Protein AF-A0A7C7QTF2-F1 (afdb_monomer_lite)

Foldseek 3Di:
DALVVLVVVLVPDPPVQQPPFKADDDNDTDGSVNQNVCSVVVNHDPVNVVCVVVVVICDPVNVVVVVVVVVVVVVVVPD

Sequence (79 aa):
MSKEFIIKWYERVPAAEKHMPFIYYKGKTYTPYDIYKMALEGTLPDELQKKIEKGQFTNIEEKFKIGLERVRTHISTHN

Secondary structure (DSSP, 8-state):
--HHHHHHHHHHS-TTTTTS--EEETTEEE-HHHHHHHHHHT---HHHHHHHHTT----HHHHHHHHHHHHHHHHHT--

Radius of gyration: 14.85 Å; chains: 1; bounding box: 31×43×26 Å

Structure (mmCIF, N/CA/C/O backbone):
data_AF-A0A7C7QTF2-F1
#
_entry.id   AF-A0A7C7QTF2-F1
#
loop_
_atom_site.group_PDB
_atom_site.id
_atom_site.type_symbol
_atom_site.label_atom_id
_atom_site.label_alt_id
_atom_site.label_comp_id
_atom_site.label_asym_id
_atom_site.label_entity_id
_atom_site.label_seq_id
_atom_site.pdbx_PDB_ins_code
_atom_site.Cartn_x
_atom_site.Cartn_y
_atom_site.Cartn_z
_atom_site.occupancy
_atom_site.B_iso_or_equiv
_atom_site.auth_seq_id
_atom_site.auth_comp_id
_atom_site.auth_asym_id
_atom_site.auth_atom_id
_atom_site.pdbx_PDB_model_num
ATOM 1 N N . MET A 1 1 ? -4.808 7.490 11.138 1.00 53.22 1 MET A N 1
ATOM 2 C CA . MET A 1 1 ? -3.429 7.236 10.668 1.00 53.22 1 MET A CA 1
ATOM 3 C C . MET A 1 1 ? -3.358 7.619 9.206 1.00 53.22 1 MET A C 1
ATOM 5 O O . MET A 1 1 ? -4.333 7.397 8.498 1.00 53.22 1 MET A O 1
ATOM 9 N N . SER A 1 2 ? -2.295 8.308 8.804 1.00 65.62 2 SER A N 1
ATOM 10 C CA . SER A 1 2 ? -2.396 9.299 7.731 1.00 65.62 2 SER A CA 1
ATOM 11 C C . SER A 1 2 ? -1.902 8.786 6.384 1.00 65.62 2 SER A C 1
ATOM 13 O O . SER A 1 2 ? -0.867 8.125 6.310 1.00 65.62 2 SER A O 1
ATOM 15 N N . LYS A 1 3 ? -2.588 9.212 5.314 1.00 72.94 3 LYS A N 1
ATOM 16 C CA . LYS A 1 3 ? -2.193 9.099 3.894 1.00 72.94 3 LYS A CA 1
ATOM 17 C C . LYS A 1 3 ? -0.689 9.290 3.646 1.00 72.94 3 LYS A C 1
ATOM 19 O O . LYS A 1 3 ? -0.123 8.695 2.740 1.00 72.94 3 LYS A O 1
ATOM 24 N N . GLU A 1 4 ? -0.043 10.106 4.474 1.00 83.81 4 GLU A N 1
ATOM 25 C CA . GLU A 1 4 ? 1.387 10.403 4.462 1.00 83.81 4 GLU A CA 1
ATOM 26 C C . GLU A 1 4 ? 2.268 9.157 4.580 1.00 83.81 4 GLU A C 1
ATOM 28 O O . GLU A 1 4 ? 3.314 9.101 3.939 1.00 83.81 4 GLU A O 1
ATOM 33 N N . PHE A 1 5 ? 1.853 8.146 5.350 1.00 85.00 5 PHE A N 1
ATOM 34 C CA . PHE A 1 5 ? 2.579 6.880 5.429 1.00 85.00 5 PHE A CA 1
ATOM 35 C C . PHE A 1 5 ? 2.585 6.167 4.074 1.00 85.00 5 PHE A C 1
ATOM 37 O O . PHE A 1 5 ? 3.640 5.750 3.606 1.00 85.00 5 PHE A O 1
ATOM 44 N N . ILE A 1 6 ? 1.425 6.089 3.414 1.00 83.44 6 ILE A N 1
ATOM 45 C CA . ILE A 1 6 ? 1.275 5.446 2.103 1.00 83.44 6 ILE A CA 1
ATOM 46 C C . ILE A 1 6 ? 2.037 6.213 1.021 1.00 83.44 6 ILE A C 1
ATOM 48 O O . ILE A 1 6 ? 2.683 5.593 0.181 1.00 83.44 6 ILE A O 1
ATOM 52 N N . ILE A 1 7 ? 2.017 7.548 1.069 1.00 85.44 7 ILE A N 1
ATOM 53 C CA . ILE A 1 7 ? 2.787 8.400 0.153 1.00 85.44 7 ILE A CA 1
ATOM 54 C C . ILE A 1 7 ? 4.288 8.118 0.316 1.00 85.44 7 ILE A C 1
ATOM 56 O O . ILE A 1 7 ? 4.941 7.736 -0.653 1.00 85.44 7 ILE A O 1
ATOM 60 N N . LYS A 1 8 ? 4.816 8.186 1.547 1.00 87.00 8 LYS A N 1
ATOM 61 C CA . LYS A 1 8 ? 6.235 7.903 1.832 1.00 87.00 8 LYS A CA 1
ATOM 62 C C . LYS A 1 8 ? 6.633 6.466 1.505 1.00 87.00 8 LYS A C 1
ATOM 64 O O . LYS A 1 8 ? 7.765 6.213 1.101 1.00 87.00 8 LYS A O 1
ATOM 69 N N . TRP A 1 9 ? 5.728 5.514 1.710 1.00 85.50 9 TRP A N 1
ATOM 70 C CA . TRP A 1 9 ? 5.939 4.120 1.340 1.00 85.50 9 TRP A CA 1
ATOM 71 C C . TRP A 1 9 ? 6.038 3.964 -0.184 1.00 85.50 9 TRP A C 1
ATOM 73 O O . TRP A 1 9 ? 7.000 3.373 -0.665 1.00 85.50 9 TRP A O 1
ATOM 83 N N . TYR A 1 10 ? 5.114 4.556 -0.946 1.00 87.38 10 TYR A N 1
ATOM 84 C CA . TYR A 1 10 ? 5.102 4.502 -2.410 1.00 87.38 10 TYR A CA 1
ATOM 85 C C . TYR A 1 10 ? 6.345 5.142 -3.047 1.00 87.38 10 TYR A C 1
ATOM 87 O O . TYR A 1 10 ? 6.856 4.645 -4.052 1.00 87.38 10 TYR A O 1
ATOM 95 N N . GLU A 1 11 ? 6.876 6.213 -2.453 1.00 87.69 11 GLU A N 1
ATOM 96 C CA . GLU A 1 11 ? 8.126 6.840 -2.905 1.00 87.69 11 GLU A CA 1
ATOM 97 C C . GLU A 1 11 ? 9.342 5.910 -2.794 1.00 87.69 11 GLU A C 1
ATOM 99 O O . GLU A 1 11 ? 10.266 6.021 -3.598 1.00 87.69 11 GLU A O 1
ATOM 104 N N . ARG A 1 12 ? 9.330 4.962 -1.847 1.00 86.94 12 ARG A N 1
ATOM 105 C CA . ARG A 1 12 ? 10.405 3.972 -1.660 1.00 86.94 12 ARG A CA 1
ATOM 106 C C . ARG A 1 12 ? 10.314 2.788 -2.616 1.00 86.94 12 ARG A C 1
ATOM 108 O O . ARG A 1 12 ? 11.288 2.054 -2.754 1.00 86.94 12 ARG A O 1
ATOM 115 N N . VAL A 1 13 ? 9.164 2.580 -3.255 1.00 85.12 13 VAL A N 1
ATOM 116 C CA . VAL A 1 13 ? 8.985 1.497 -4.224 1.00 85.12 13 VAL A CA 1
ATOM 117 C C . VAL A 1 13 ? 9.725 1.872 -5.514 1.00 85.12 13 VAL A C 1
ATOM 119 O O . VAL A 1 13 ? 9.480 2.953 -6.060 1.00 85.12 13 VAL A O 1
ATOM 122 N N . PRO A 1 14 ? 10.618 1.022 -6.045 1.00 86.19 14 PRO A N 1
ATOM 123 C CA . PRO A 1 14 ? 11.308 1.312 -7.296 1.00 86.19 14 PRO A CA 1
ATOM 124 C C . PRO A 1 14 ? 10.317 1.356 -8.463 1.00 86.19 14 PRO A C 1
ATOM 126 O O . PRO A 1 14 ? 9.320 0.636 -8.487 1.00 86.19 14 PRO A O 1
ATOM 129 N N . ALA A 1 15 ? 10.588 2.205 -9.458 1.00 83.31 15 ALA A N 1
ATOM 130 C CA . ALA A 1 15 ? 9.643 2.509 -10.538 1.00 83.31 15 ALA A CA 1
ATOM 131 C C . ALA A 1 15 ? 9.131 1.269 -11.292 1.00 83.31 15 ALA A C 1
ATOM 133 O O . ALA A 1 15 ? 7.956 1.215 -11.647 1.00 83.31 15 ALA A O 1
ATOM 134 N N . ALA A 1 16 ? 9.986 0.257 -11.467 1.00 84.88 16 ALA A N 1
ATOM 135 C CA . ALA A 1 16 ? 9.613 -1.006 -12.096 1.00 84.88 16 ALA A CA 1
ATOM 136 C C . ALA A 1 16 ? 8.535 -1.774 -11.306 1.00 84.88 16 ALA A C 1
ATOM 138 O O . ALA A 1 16 ? 7.673 -2.408 -11.905 1.00 84.88 16 ALA A O 1
ATOM 139 N N . GLU A 1 17 ? 8.543 -1.687 -9.973 1.00 79.38 17 GLU A N 1
ATOM 140 C CA . GLU A 1 17 ? 7.624 -2.421 -9.094 1.00 79.38 17 GLU A CA 1
ATOM 141 C C . GLU A 1 17 ? 6.322 -1.658 -8.810 1.00 79.38 17 GLU A C 1
ATOM 143 O O . GLU A 1 17 ? 5.332 -2.256 -8.390 1.00 79.38 17 GLU A O 1
ATOM 148 N N . LYS A 1 18 ? 6.265 -0.350 -9.097 1.00 84.88 18 LYS A N 1
ATOM 149 C CA . LYS A 1 18 ? 5.076 0.491 -8.848 1.00 84.88 18 LY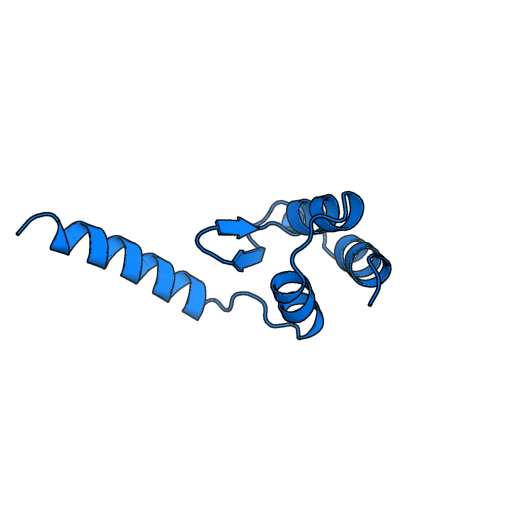S A CA 1
ATOM 150 C C . LYS A 1 18 ? 3.823 0.022 -9.585 1.00 84.88 18 LYS A C 1
ATOM 152 O O . LYS A 1 18 ? 2.713 0.261 -9.114 1.00 84.88 18 LYS A O 1
ATOM 157 N N . HIS A 1 19 ? 4.011 -0.658 -10.711 1.00 86.06 19 HIS A N 1
ATOM 158 C CA . HIS A 1 19 ? 2.944 -1.218 -11.540 1.00 86.06 19 HIS A CA 1
ATOM 159 C C . HIS A 1 19 ? 2.826 -2.741 -11.408 1.00 86.06 19 HIS A C 1
ATOM 161 O O . HIS A 1 19 ? 2.024 -3.358 -12.107 1.00 86.06 19 HIS A O 1
ATOM 167 N N . MET A 1 20 ? 3.608 -3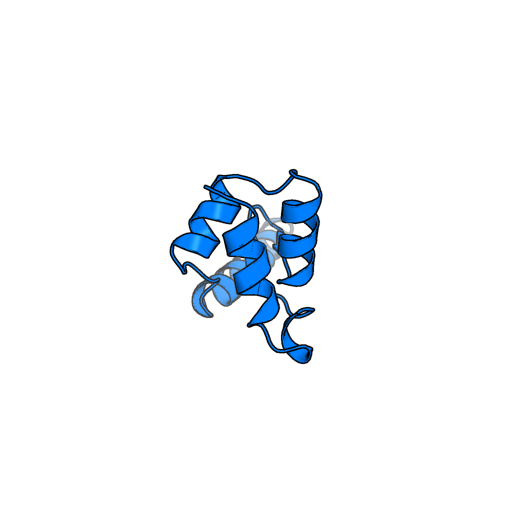.361 -10.520 1.00 81.06 20 MET A N 1
ATOM 168 C CA . MET A 1 20 ? 3.547 -4.799 -10.303 1.00 81.06 20 MET A CA 1
ATOM 169 C C . MET A 1 20 ? 2.479 -5.172 -9.266 1.00 81.06 20 MET A C 1
ATOM 171 O O . MET A 1 20 ? 2.208 -4.414 -8.332 1.00 81.06 20 MET A O 1
ATOM 175 N N . PRO A 1 21 ? 1.858 -6.356 -9.409 1.00 82.69 21 PRO A N 1
ATOM 176 C CA . PRO A 1 21 ? 0.877 -6.863 -8.458 1.00 82.69 21 PRO A CA 1
ATOM 177 C C . PRO A 1 21 ? 1.503 -7.093 -7.077 1.00 82.69 21 PRO A C 1
ATOM 179 O O . PRO A 1 21 ? 2.292 -8.027 -6.897 1.00 82.69 21 PRO A O 1
ATOM 182 N N . PHE A 1 22 ? 1.100 -6.270 -6.105 1.00 81.38 22 PHE A N 1
ATOM 183 C CA . PHE A 1 22 ? 1.726 -6.197 -4.785 1.00 81.38 22 PHE A CA 1
ATOM 184 C C . PHE A 1 22 ? 0.875 -6.811 -3.675 1.00 81.38 22 PHE A C 1
ATOM 186 O O . PHE A 1 22 ? 1.376 -7.610 -2.886 1.00 81.38 22 PHE A O 1
ATOM 193 N N . ILE A 1 23 ? -0.417 -6.477 -3.625 1.00 81.44 23 ILE A N 1
ATOM 194 C CA . ILE A 1 23 ? -1.314 -6.964 -2.573 1.00 81.44 23 ILE A CA 1
ATOM 195 C C . ILE A 1 23 ? -2.626 -7.477 -3.149 1.00 81.44 23 ILE A C 1
ATOM 197 O O . ILE A 1 23 ? -3.248 -6.836 -3.990 1.00 81.44 23 ILE A O 1
ATOM 201 N N . TYR A 1 24 ? -3.063 -8.637 -2.682 1.00 80.00 24 TYR A N 1
ATOM 202 C CA . TYR A 1 24 ? -4.382 -9.176 -2.965 1.00 80.00 24 TYR A CA 1
ATOM 203 C C . TYR A 1 24 ? -5.350 -8.835 -1.834 1.00 80.00 24 TYR A C 1
ATOM 205 O O . TYR A 1 24 ? -5.071 -9.042 -0.651 1.00 80.00 24 TYR A O 1
ATOM 213 N N . TYR A 1 25 ? -6.507 -8.300 -2.200 1.00 81.81 25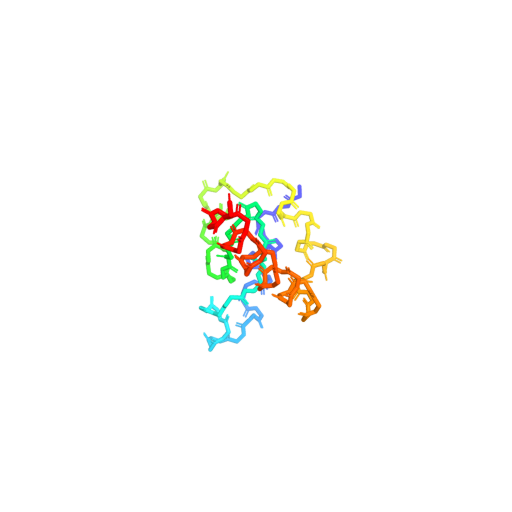 TYR A N 1
ATOM 214 C CA . TYR A 1 25 ? -7.561 -7.943 -1.266 1.00 81.81 25 TYR A CA 1
ATOM 215 C C . TYR A 1 25 ? -8.924 -8.090 -1.948 1.00 81.81 25 TYR A C 1
ATOM 217 O O . TYR A 1 25 ? -9.137 -7.590 -3.050 1.00 81.81 25 TYR A O 1
ATOM 225 N N . LYS A 1 26 ? -9.848 -8.812 -1.298 1.00 80.88 26 LYS A N 1
ATOM 226 C CA . LYS A 1 26 ? -11.234 -9.032 -1.761 1.00 80.88 26 LYS A CA 1
ATOM 227 C C . LYS A 1 26 ? -11.361 -9.461 -3.232 1.00 80.88 26 LYS A C 1
ATOM 229 O O . LYS A 1 26 ? -12.159 -8.902 -3.977 1.00 80.88 26 LYS A O 1
ATOM 234 N N . GLY A 1 27 ? -10.576 -10.440 -3.680 1.00 77.94 27 GLY A N 1
ATOM 235 C CA . GLY A 1 27 ? -10.700 -10.930 -5.061 1.00 77.94 27 GLY A CA 1
ATOM 236 C C . GLY A 1 27 ? -9.861 -10.170 -6.090 1.00 77.94 27 GLY A C 1
ATOM 237 O O . GLY A 1 27 ? -9.737 -10.618 -7.230 1.00 77.94 27 GLY A O 1
ATOM 238 N N . LYS A 1 28 ? -9.279 -9.027 -5.707 1.00 81.62 28 LYS A N 1
ATOM 239 C CA . LYS A 1 28 ? -8.562 -8.126 -6.607 1.00 81.62 28 LYS A CA 1
ATOM 240 C C . LYS A 1 28 ? -7.116 -7.950 -6.171 1.00 81.62 28 LYS A C 1
ATOM 242 O O . LYS A 1 28 ? -6.811 -7.847 -4.986 1.00 81.62 28 LYS A O 1
ATOM 247 N N . THR A 1 29 ? -6.226 -7.882 -7.152 1.00 83.62 29 THR A N 1
ATOM 248 C CA . THR A 1 29 ? -4.831 -7.518 -6.924 1.00 83.62 29 THR A CA 1
ATOM 249 C C . THR A 1 29 ? -4.657 -6.024 -7.140 1.00 83.62 29 THR A C 1
ATOM 251 O O . THR A 1 29 ? -5.111 -5.484 -8.146 1.00 83.62 29 THR A O 1
ATOM 254 N N . TYR A 1 30 ? -3.995 -5.374 -6.197 1.00 87.31 30 TYR A N 1
ATOM 255 C CA . TYR A 1 30 ? -3.680 -3.959 -6.216 1.00 87.31 30 TYR A CA 1
ATOM 256 C C . TYR A 1 30 ? -2.178 -3.776 -6.392 1.00 87.31 30 TYR A C 1
ATOM 258 O O . TYR A 1 30 ? -1.364 -4.502 -5.804 1.00 87.31 30 TYR A O 1
ATOM 266 N N . THR A 1 31 ? -1.819 -2.799 -7.214 1.00 90.06 31 THR A N 1
ATOM 267 C CA . THR A 1 31 ? -0.437 -2.354 -7.369 1.00 90.06 31 THR A CA 1
ATOM 268 C C . THR A 1 31 ? -0.111 -1.267 -6.340 1.00 90.06 31 THR A C 1
ATOM 270 O O . THR A 1 31 ? -1.025 -0.635 -5.796 1.00 90.06 31 THR A O 1
ATOM 273 N N . PRO A 1 32 ? 1.175 -0.994 -6.068 1.00 89.38 32 PRO A N 1
ATOM 274 C CA . PRO A 1 32 ? 1.572 0.145 -5.249 1.00 89.38 32 PRO A CA 1
ATOM 275 C C . PRO A 1 32 ? 0.999 1.466 -5.774 1.00 89.38 32 PRO A C 1
ATOM 277 O O . PRO A 1 32 ? 0.600 2.315 -4.979 1.00 89.38 32 PRO A O 1
ATOM 280 N N . TYR A 1 33 ? 0.890 1.613 -7.099 1.00 90.25 33 TYR A N 1
ATOM 281 C CA . TYR A 1 33 ? 0.247 2.762 -7.730 1.00 90.25 33 TYR A CA 1
ATOM 282 C C . TYR A 1 33 ? -1.254 2.854 -7.427 1.00 90.25 33 TYR A C 1
ATOM 284 O O . TYR A 1 33 ? -1.730 3.931 -7.075 1.00 90.25 33 TYR A O 1
ATOM 292 N N . ASP A 1 34 ? -2.001 1.746 -7.503 1.00 90.44 34 ASP A N 1
ATOM 293 C CA . ASP A 1 34 ? -3.428 1.736 -7.142 1.00 90.44 34 ASP A CA 1
ATOM 294 C C . ASP A 1 34 ? -3.635 2.166 -5.689 1.00 90.44 34 ASP A C 1
ATOM 296 O O . ASP A 1 34 ? -4.515 2.969 -5.388 1.00 90.44 34 ASP A O 1
ATOM 300 N N . ILE A 1 35 ? -2.805 1.647 -4.782 1.00 88.88 35 ILE A N 1
ATOM 301 C CA . ILE A 1 35 ? -2.850 1.976 -3.354 1.00 88.88 35 ILE A CA 1
ATOM 302 C C . ILE A 1 35 ? -2.567 3.462 -3.141 1.00 88.88 35 ILE A C 1
ATOM 304 O O . ILE A 1 35 ? -3.304 4.130 -2.418 1.00 88.88 35 ILE A O 1
ATOM 308 N N . TYR A 1 36 ? -1.523 3.980 -3.788 1.00 90.25 36 TYR A N 1
ATOM 309 C CA . TYR A 1 36 ? -1.180 5.395 -3.749 1.00 90.25 36 TYR A CA 1
ATOM 310 C C . TYR A 1 36 ? -2.333 6.266 -4.256 1.00 90.25 36 TYR A C 1
ATOM 312 O O . TYR A 1 36 ? -2.727 7.220 -3.586 1.00 90.25 36 TYR A O 1
ATOM 320 N N . LYS A 1 37 ? -2.931 5.901 -5.394 1.00 91.25 37 LYS A N 1
ATOM 321 C CA . LYS A 1 37 ? -4.070 6.614 -5.971 1.00 91.25 37 LYS A CA 1
ATOM 322 C C . LYS A 1 37 ? -5.277 6.611 -5.025 1.00 91.25 37 LYS A C 1
ATOM 324 O O . LYS A 1 37 ? -5.796 7.677 -4.716 1.00 91.25 37 LYS A O 1
ATOM 329 N N . MET A 1 38 ? -5.662 5.453 -4.487 1.00 89.44 38 MET A N 1
ATOM 330 C CA . MET A 1 38 ? -6.767 5.345 -3.522 1.00 89.44 38 MET A CA 1
ATOM 331 C C . MET A 1 38 ? -6.501 6.139 -2.235 1.00 89.44 38 MET A C 1
ATOM 333 O O . MET A 1 38 ? -7.420 6.717 -1.659 1.00 89.44 38 MET A O 1
ATOM 337 N N . ALA A 1 39 ? -5.245 6.197 -1.781 1.00 88.62 39 ALA A N 1
ATOM 338 C CA . ALA A 1 39 ? -4.858 6.998 -0.623 1.00 88.62 39 ALA A CA 1
ATOM 339 C C . ALA A 1 39 ? -4.958 8.508 -0.892 1.00 88.62 39 ALA A C 1
ATOM 341 O O . ALA A 1 39 ? -5.331 9.260 0.008 1.00 88.62 39 ALA A O 1
ATOM 342 N N . LEU A 1 40 ? -4.655 8.955 -2.117 1.00 87.81 40 LEU A N 1
ATOM 343 C CA . LEU A 1 40 ? -4.856 10.344 -2.537 1.00 87.81 40 LEU A CA 1
ATOM 344 C C . LEU A 1 40 ? -6.339 10.702 -2.662 1.00 87.81 40 LEU A C 1
ATOM 346 O O . LEU A 1 40 ? -6.739 11.781 -2.235 1.00 87.81 40 LEU A O 1
ATOM 350 N N . GLU A 1 41 ? -7.143 9.797 -3.219 1.00 89.56 41 GLU A N 1
ATOM 351 C CA . GLU A 1 41 ? -8.589 9.981 -3.399 1.00 89.56 41 GLU A CA 1
ATOM 352 C C . GLU A 1 41 ? -9.382 9.821 -2.089 1.00 89.56 41 GLU A C 1
ATOM 354 O O . GLU A 1 41 ? -10.573 10.117 -2.051 1.00 89.56 41 GLU A O 1
ATOM 359 N N . GLY A 1 42 ? -8.745 9.363 -1.004 1.00 86.25 42 GLY A N 1
ATOM 360 C CA . GLY A 1 42 ? -9.410 9.111 0.279 1.00 86.25 42 GLY A CA 1
ATOM 361 C C . GLY A 1 42 ? -10.345 7.896 0.259 1.00 86.25 42 GLY A C 1
ATOM 362 O O . GLY A 1 42 ? -11.196 7.758 1.133 1.00 86.25 42 GLY A O 1
ATOM 363 N N . THR A 1 43 ? -10.191 7.014 -0.729 1.00 88.44 43 THR A N 1
ATOM 364 C CA . THR A 1 43 ? -11.012 5.811 -0.945 1.00 88.44 43 THR A CA 1
ATOM 365 C C . THR A 1 43 ? -10.309 4.524 -0.511 1.00 88.44 43 THR A C 1
ATOM 367 O O . THR A 1 43 ? -10.841 3.429 -0.705 1.00 88.44 43 THR A O 1
ATOM 370 N N . LEU A 1 44 ? -9.115 4.629 0.086 1.00 86.50 44 LEU A N 1
ATOM 371 C CA . LEU A 1 44 ? -8.360 3.480 0.580 1.00 86.50 44 LEU A CA 1
ATOM 372 C C . LEU A 1 44 ? -9.095 2.813 1.761 1.00 86.50 44 LEU A C 1
ATOM 374 O O . LEU A 1 44 ? -9.311 3.462 2.785 1.00 86.50 44 LEU A O 1
ATOM 378 N N . PRO A 1 45 ? -9.445 1.516 1.673 1.00 87.31 45 PRO A N 1
ATOM 379 C CA . PRO A 1 45 ? -10.088 0.809 2.775 1.00 87.31 45 PRO A CA 1
ATOM 380 C C . PRO A 1 45 ? -9.170 0.721 3.999 1.00 87.31 45 PRO A C 1
ATOM 382 O O . PRO A 1 45 ? -8.005 0.344 3.871 1.00 87.31 45 PRO A O 1
ATOM 385 N N . ASP A 1 46 ? -9.714 0.954 5.195 1.00 85.88 46 ASP A N 1
ATOM 386 C CA . ASP A 1 46 ? -8.967 0.880 6.462 1.00 85.88 46 ASP A CA 1
ATOM 387 C C . ASP A 1 46 ? -8.312 -0.501 6.681 1.00 85.88 46 ASP A C 1
ATOM 389 O O . ASP A 1 46 ? -7.167 -0.602 7.118 1.00 85.88 46 ASP A O 1
ATOM 393 N N . GLU A 1 47 ? -8.987 -1.583 6.276 1.00 84.62 47 GLU A N 1
ATOM 394 C CA . GLU A 1 47 ? -8.426 -2.942 6.307 1.00 84.62 47 GLU A CA 1
ATOM 395 C C . GLU A 1 47 ? -7.203 -3.103 5.393 1.00 84.62 47 GLU A C 1
ATOM 397 O O . GLU A 1 47 ? -6.244 -3.797 5.742 1.00 84.62 47 GLU A O 1
ATOM 402 N N . LEU A 1 48 ? -7.234 -2.471 4.215 1.00 83.69 48 LEU A N 1
ATOM 403 C CA . LEU A 1 48 ? -6.137 -2.518 3.253 1.00 83.69 48 LEU A CA 1
ATOM 404 C C . LEU A 1 48 ? -4.955 -1.689 3.757 1.00 83.69 48 LEU A C 1
ATOM 406 O O . LEU A 1 48 ? -3.816 -2.148 3.697 1.00 83.69 48 LEU A O 1
ATOM 410 N N . GLN A 1 49 ? -5.236 -0.517 4.328 1.00 83.75 49 GLN A N 1
ATOM 411 C CA . GLN A 1 49 ? -4.233 0.325 4.966 1.00 83.75 49 GLN A CA 1
ATOM 412 C C . GLN A 1 49 ? -3.532 -0.422 6.110 1.00 83.75 49 GLN A C 1
ATOM 414 O O . GLN A 1 49 ? -2.309 -0.548 6.101 1.00 83.75 49 GLN A O 1
ATOM 419 N N . LYS A 1 50 ? -4.300 -1.046 7.013 1.00 85.31 50 LYS A N 1
ATOM 420 C CA . LYS A 1 50 ? -3.770 -1.863 8.116 1.00 85.31 50 LYS A CA 1
ATOM 421 C C . LYS A 1 50 ? -2.900 -3.026 7.641 1.00 85.31 50 LYS A C 1
ATOM 423 O O . LYS A 1 50 ? -1.908 -3.335 8.294 1.00 85.31 50 LYS A O 1
ATOM 428 N N . LYS A 1 51 ? -3.245 -3.684 6.528 1.00 81.56 51 LYS A N 1
ATOM 429 C CA . LYS A 1 51 ? -2.417 -4.757 5.944 1.00 81.56 51 LYS A CA 1
ATOM 430 C C . LYS A 1 51 ? -1.047 -4.239 5.501 1.00 81.56 51 LYS A C 1
ATOM 432 O O . LYS A 1 51 ? -0.039 -4.879 5.793 1.00 81.56 51 LYS A O 1
ATOM 437 N N . ILE A 1 52 ? -1.011 -3.079 4.845 1.00 80.69 52 ILE A N 1
ATOM 438 C CA . ILE A 1 52 ? 0.232 -2.444 4.384 1.00 80.69 52 ILE A CA 1
ATOM 439 C C . ILE A 1 52 ? 1.069 -1.982 5.581 1.00 80.69 52 ILE A C 1
ATOM 441 O O . ILE A 1 52 ? 2.264 -2.258 5.635 1.00 80.69 52 ILE A O 1
ATOM 445 N N . GLU A 1 53 ? 0.439 -1.341 6.568 1.00 79.56 53 GLU A N 1
ATOM 446 C CA . GLU A 1 53 ? 1.103 -0.860 7.788 1.00 79.56 53 GLU A CA 1
ATOM 447 C C . GLU A 1 53 ? 1.698 -2.006 8.620 1.00 79.56 53 GLU A C 1
ATOM 449 O O . GLU A 1 53 ? 2.772 -1.862 9.199 1.00 79.56 53 GLU A O 1
ATOM 454 N N . LYS A 1 54 ? 1.047 -3.176 8.636 1.00 80.88 54 LYS A N 1
ATOM 455 C CA . LYS A 1 54 ? 1.560 -4.387 9.296 1.00 80.88 54 LYS A CA 1
ATOM 456 C C . LYS A 1 54 ? 2.628 -5.133 8.492 1.00 80.88 54 LYS A C 1
ATOM 458 O O . LYS A 1 54 ? 3.116 -6.157 8.961 1.00 80.88 54 LYS A O 1
ATOM 463 N N . GLY A 1 55 ? 2.950 -4.689 7.276 1.00 71.81 55 GLY A N 1
ATOM 464 C CA . GLY A 1 55 ? 3.841 -5.422 6.377 1.00 71.81 55 GLY A CA 1
ATOM 465 C C . GLY A 1 55 ? 3.290 -6.784 5.941 1.00 71.81 55 GLY A C 1
ATOM 466 O O . GLY A 1 55 ? 4.053 -7.662 5.543 1.00 71.81 55 GLY A O 1
ATOM 467 N N . GLN A 1 56 ? 1.969 -6.988 6.025 1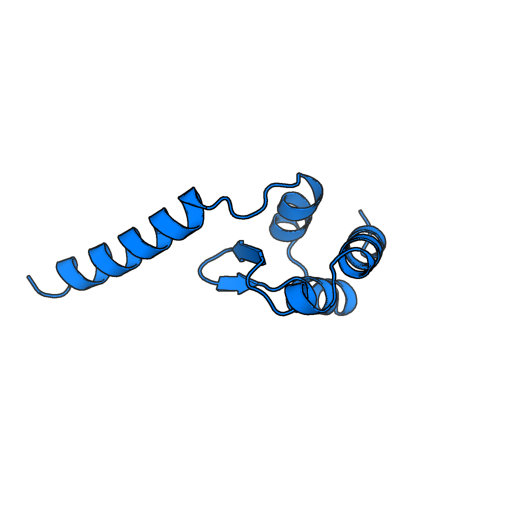.00 67.12 56 GLN A N 1
ATOM 468 C CA . GLN A 1 56 ? 1.303 -8.206 5.561 1.00 67.12 56 GLN A CA 1
ATOM 469 C C . GLN A 1 56 ? 1.107 -8.130 4.048 1.00 67.12 56 GLN A C 1
ATOM 471 O O . GLN A 1 56 ? -0.003 -7.957 3.537 1.00 67.12 56 GLN A O 1
ATOM 476 N N . PHE A 1 57 ? 2.225 -8.213 3.338 1.00 71.12 57 PHE A N 1
ATOM 477 C CA . PHE A 1 57 ? 2.257 -8.302 1.888 1.00 71.12 57 PHE A CA 1
ATOM 478 C C . PHE A 1 57 ? 1.861 -9.713 1.455 1.00 71.12 57 PHE A C 1
ATOM 480 O O . PHE A 1 57 ? 2.069 -10.678 2.193 1.00 71.12 57 PHE A O 1
ATOM 487 N N . THR A 1 58 ? 1.260 -9.839 0.270 1.00 59.72 58 THR A N 1
ATOM 488 C CA . THR A 1 58 ? 0.832 -11.137 -0.261 1.00 59.72 58 THR A CA 1
ATOM 489 C C . THR A 1 58 ? 2.058 -12.024 -0.442 1.00 59.72 58 THR A C 1
ATOM 491 O O . THR A 1 58 ? 2.838 -11.848 -1.378 1.00 59.72 58 THR A O 1
ATOM 494 N N . ASN A 1 59 ? 2.231 -12.968 0.481 1.00 58.78 59 ASN A N 1
ATOM 495 C CA . ASN A 1 59 ? 3.316 -13.932 0.446 1.00 58.78 59 ASN A CA 1
ATOM 496 C C . ASN A 1 59 ? 3.103 -14.884 -0.741 1.00 58.78 59 ASN A C 1
ATOM 498 O O . ASN A 1 59 ? 1.968 -15.093 -1.181 1.00 58.78 59 ASN A O 1
ATOM 502 N N . ILE A 1 60 ? 4.180 -15.456 -1.276 1.00 55.97 60 ILE A N 1
ATOM 503 C CA . ILE A 1 60 ? 4.131 -16.325 -2.466 1.00 55.97 60 ILE A CA 1
ATOM 504 C C . ILE A 1 60 ? 3.089 -17.450 -2.291 1.00 55.97 60 ILE A C 1
ATOM 506 O O . ILE A 1 60 ? 2.341 -17.749 -3.221 1.00 55.97 60 ILE A O 1
ATOM 510 N N . GLU A 1 61 ? 2.946 -17.988 -1.078 1.00 55.47 61 GLU A N 1
ATOM 511 C CA . GLU A 1 61 ? 1.939 -18.998 -0.721 1.00 55.47 61 GLU A CA 1
ATOM 512 C C . GLU A 1 61 ? 0.486 -18.547 -0.949 1.00 55.47 61 GLU A C 1
ATOM 514 O O . GLU A 1 61 ? -0.354 -19.328 -1.398 1.00 55.47 61 GLU A O 1
ATOM 519 N N . GLU A 1 62 ? 0.175 -17.275 -0.699 1.00 58.91 62 GLU A N 1
ATOM 520 C CA . GLU A 1 62 ? -1.172 -16.732 -0.885 1.00 58.91 62 GLU A CA 1
ATOM 521 C C . GLU A 1 62 ? -1.501 -16.610 -2.386 1.00 58.91 62 GLU A C 1
ATOM 523 O O . GLU A 1 62 ? -2.615 -16.930 -2.805 1.00 58.91 62 GLU A O 1
ATOM 528 N N . LYS A 1 63 ? -0.501 -16.276 -3.225 1.00 58.84 63 LYS A N 1
ATOM 529 C CA . LYS A 1 63 ? -0.628 -16.310 -4.696 1.00 58.84 63 LYS A CA 1
ATOM 530 C C . LYS A 1 63 ? -0.915 -17.726 -5.212 1.00 58.84 63 LYS A C 1
ATOM 532 O O . LYS A 1 63 ? -1.777 -17.888 -6.078 1.00 58.84 63 LYS A O 1
ATOM 537 N N . PHE A 1 64 ? -0.249 -18.746 -4.664 1.00 56.84 64 PHE A N 1
ATOM 538 C CA . PHE A 1 64 ? -0.504 -20.150 -5.017 1.00 56.84 64 PHE A CA 1
ATOM 539 C C . PHE A 1 64 ? -1.900 -20.617 -4.594 1.00 56.84 64 PHE A C 1
ATOM 541 O O . PHE A 1 64 ? -2.587 -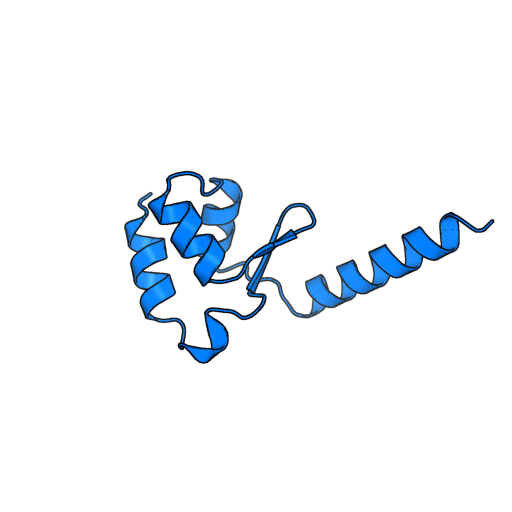21.282 -5.372 1.00 56.84 64 PHE A O 1
ATOM 548 N N . LYS A 1 65 ? -2.360 -20.222 -3.402 1.00 60.06 65 LYS A N 1
ATOM 549 C CA . LYS A 1 65 ? -3.690 -20.579 -2.890 1.00 60.06 65 LYS A CA 1
ATOM 550 C C . LYS A 1 65 ? -4.821 -20.030 -3.768 1.00 60.06 65 LYS A C 1
ATOM 552 O O . LYS A 1 65 ? -5.772 -20.751 -4.052 1.00 60.06 65 LYS A O 1
ATOM 557 N N . ILE A 1 66 ? -4.682 -18.801 -4.271 1.00 62.56 66 ILE A N 1
ATOM 558 C CA . ILE A 1 66 ? -5.645 -18.185 -5.204 1.00 62.56 66 ILE A CA 1
ATOM 559 C C . ILE A 1 66 ? -5.642 -18.904 -6.561 1.00 62.56 66 ILE A C 1
ATOM 561 O O . ILE A 1 66 ? -6.704 -19.133 -7.143 1.00 62.56 66 ILE A O 1
ATOM 565 N N . GLY A 1 67 ? -4.462 -19.285 -7.066 1.00 60.28 67 GLY A N 1
ATOM 566 C CA . GLY A 1 67 ? -4.346 -20.096 -8.282 1.00 60.28 67 GLY A CA 1
ATOM 567 C C . GLY A 1 67 ? -5.085 -21.432 -8.155 1.00 60.28 67 GLY A C 1
ATOM 568 O O . GLY A 1 67 ? -5.880 -21.786 -9.025 1.00 60.28 67 GLY A O 1
ATOM 569 N N . LEU A 1 68 ? -4.898 -22.126 -7.030 1.00 61.12 68 LEU A N 1
ATOM 570 C CA . LEU A 1 68 ? -5.592 -23.377 -6.709 1.00 61.12 68 LEU A CA 1
ATOM 571 C C . LEU A 1 68 ? -7.111 -23.199 -6.552 1.00 61.12 68 LEU A C 1
ATOM 573 O O . LEU A 1 68 ? -7.874 -24.043 -7.017 1.00 61.12 68 LEU A O 1
ATOM 577 N N . GLU A 1 69 ? -7.571 -22.104 -5.946 1.00 59.97 69 GLU A N 1
ATOM 578 C CA . GLU A 1 69 ? -9.003 -21.835 -5.751 1.00 59.97 69 GLU A CA 1
ATOM 579 C C . GLU A 1 69 ? -9.743 -21.572 -7.076 1.00 59.97 69 GLU A C 1
ATOM 581 O O . GLU A 1 69 ? -10.866 -22.053 -7.273 1.00 59.97 69 GLU A O 1
ATOM 586 N N . ARG A 1 70 ? -9.091 -20.894 -8.034 1.00 59.53 70 ARG A N 1
ATOM 587 C CA . ARG A 1 70 ? -9.630 -20.713 -9.395 1.00 59.53 70 ARG A CA 1
ATOM 588 C C . ARG A 1 70 ? -9.750 -22.037 -10.142 1.00 59.53 70 ARG A C 1
ATOM 590 O O . ARG A 1 70 ? -10.780 -22.288 -10.761 1.00 59.53 70 ARG A O 1
ATOM 597 N N . VAL A 1 71 ? -8.729 -22.889 -10.047 1.00 65.56 71 VAL A N 1
ATOM 598 C CA . VAL A 1 71 ? -8.748 -24.227 -10.658 1.00 65.56 71 VAL A CA 1
ATOM 599 C C . VAL A 1 71 ? -9.852 -25.084 -10.034 1.00 65.56 71 VAL A C 1
ATOM 601 O O . VAL A 1 71 ? -10.635 -25.693 -10.757 1.00 65.56 71 VAL A O 1
ATOM 604 N N . ARG A 1 72 ? -10.000 -25.062 -8.704 1.00 58.75 72 ARG A N 1
ATOM 605 C CA . ARG A 1 72 ? -11.042 -25.815 -7.990 1.00 58.75 72 ARG A CA 1
ATOM 606 C C . ARG A 1 72 ? -12.459 -25.398 -8.395 1.00 58.75 72 ARG A C 1
ATOM 608 O O . ARG A 1 72 ? -13.289 -26.260 -8.662 1.00 58.75 72 ARG A O 1
ATOM 615 N N . THR A 1 73 ? -12.724 -24.094 -8.482 1.00 58.22 73 THR A N 1
ATOM 616 C CA . THR A 1 73 ? -14.038 -23.572 -8.903 1.00 58.22 73 THR A CA 1
ATOM 617 C C . THR A 1 73 ? -14.375 -23.990 -10.337 1.00 58.22 73 THR A C 1
ATOM 619 O O . THR A 1 73 ? -15.516 -24.337 -10.635 1.00 58.22 73 THR A O 1
ATOM 622 N N . HIS A 1 74 ? -13.377 -24.028 -11.223 1.00 57.62 74 HIS A N 1
ATOM 623 C CA . HIS A 1 74 ? -13.585 -24.430 -12.611 1.00 57.62 74 HIS A CA 1
ATOM 624 C C . HIS A 1 74 ? -13.948 -25.920 -12.750 1.00 57.62 74 HIS A C 1
ATOM 626 O O . HIS A 1 74 ? -14.822 -26.263 -13.543 1.00 57.62 74 HIS A O 1
ATOM 632 N N . ILE A 1 75 ? -13.346 -26.792 -11.930 1.00 60.38 75 ILE A N 1
ATOM 633 C CA . ILE A 1 75 ? -13.595 -28.245 -11.951 1.00 60.38 75 ILE A CA 1
ATOM 634 C C . ILE A 1 75 ? -14.972 -28.594 -11.355 1.00 60.38 75 ILE A C 1
ATOM 636 O O . ILE A 1 75 ? -15.660 -29.467 -11.872 1.00 60.38 75 ILE A O 1
ATOM 640 N N . SER A 1 76 ? -15.427 -27.887 -10.313 1.00 57.28 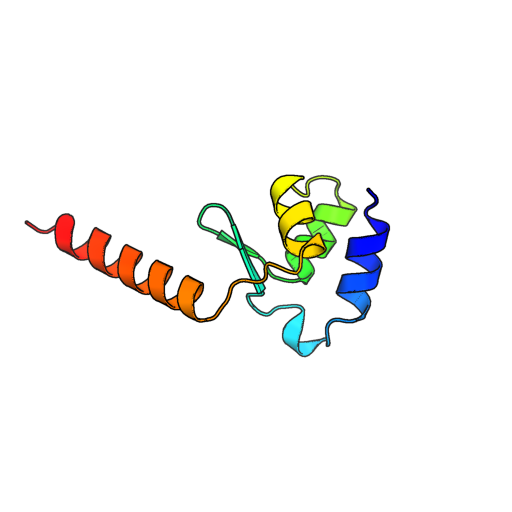76 SER A N 1
ATOM 641 C CA . SER A 1 76 ? -16.739 -28.143 -9.688 1.00 57.28 76 SER A CA 1
ATOM 642 C C . SER A 1 76 ? -17.948 -27.661 -10.500 1.00 57.28 76 SER A C 1
ATOM 644 O O . SER A 1 76 ? -19.065 -28.032 -10.167 1.00 57.28 76 SER A O 1
ATOM 646 N N . THR A 1 77 ? -17.754 -26.854 -11.548 1.00 55.19 77 THR A N 1
ATOM 647 C CA . THR A 1 77 ? -18.861 -26.371 -12.405 1.00 55.19 77 THR A CA 1
ATOM 648 C C . THR A 1 77 ? -19.120 -27.300 -13.607 1.00 55.19 77 THR A C 1
ATOM 650 O O . THR A 1 77 ? -20.013 -27.038 -14.403 1.00 55.19 77 THR A O 1
ATOM 653 N N . HIS A 1 78 ? -18.337 -28.375 -13.758 1.00 55.19 78 HIS A N 1
ATOM 654 C CA . HIS A 1 78 ? -18.413 -29.331 -14.874 1.00 55.19 78 HIS A CA 1
ATOM 655 C C . HIS A 1 78 ? -18.768 -30.767 -14.433 1.00 55.19 78 HIS A C 1
ATOM 657 O O . HIS A 1 78 ? -18.435 -31.712 -15.145 1.00 55.19 78 HIS A O 1
ATOM 663 N N . ASN A 1 79 ? -19.429 -30.952 -13.283 1.00 45.44 79 ASN A N 1
ATOM 664 C CA . ASN A 1 79 ? -19.868 -32.272 -12.812 1.00 45.44 79 ASN A CA 1
ATOM 665 C C . ASN A 1 79 ? -21.364 -32.322 -12.511 1.00 45.44 79 ASN A C 1
ATOM 667 O O . ASN A 1 79 ? -21.888 -31.315 -11.991 1.00 45.44 79 ASN A O 1
#

pLDDT: mean 76.27, std 12.73, range [45.44, 91.25]